Protein 8DTU (pdb70)

CATH classification: 2.60.40.10

Radius of gyration: 14.65 Å; Cα contacts (8 Å, |Δi|>4): 335; chains: 3; bounding box: 31×42×35 Å

Nearest PDB structures (foldseek):
  7th2-assembly2_D  TM=8.560E-01  e=8.509E-13  Vicugna pacos
  7pkl-assembly1_L  TM=8.524E-01  e=1.067E-11  Homo sapiens
  7nkt-assembly1_BBB  TM=8.520E-01  e=2.834E-11  Vicugna pacos
  3iy2-assembly1_B  TM=8.371E-01  e=2.814E-09  Mus musculus
  7te4-assembly1_H  TM=8.181E-01  e=2.236E-09  Mus musculus

Secondary structure (DSSP, 8-state):
---SEE-TT----EEEE-STTTTTT---EEEE-TTS--EEEEEE-SSS--EEE-GGGTTT--EEEEGGGTEEEE-----GGG-EEEEE--GGGTTS-GGGS---EEEEE--/--EEE-/-EEPTTT--EE-TTS-HHHHHHHHHS--

Organism: Homo sapiens (NCBI:txid9606)

Foldseek 3Di:
DDDDDD/DDAQEEAFFDKDKDKDADPDQVCAPFKAKWWDAPPDPIDGAKIAGNVRPDIDGDPVCPPPKDWDDDSVRRMIMIIGRDDQRPWTWMFDDGPVCSPPDCVPGDDTGTHGYDD/DDADPPPRDDDDPVADPVNCCPPPVHDD

Sequence (145 aa):
QVQLVKSGGGLVQAGDSLRLSCAASGSTFSGYAGWYRQAPGKERELVAAITSSGASTYYADSVRGRFTISRDDAKNTVYLQNSLKPEDTAVYYCAALDEGYLDYDSWGQGTQVTVSSVYKCEICKMPFSVYSTLEKHMKKWHSDR

Solvent-accessible surface area: 7921 Å² total

Structure (mmCIF, N/CA/C/O backbone):
data_8DTU
#
_entry.id   8DTU
#
_cell.length_a   57.507
_cell.length_b   57.507
_cell.length_c   157.328
_cell.angle_alpha   90.00
_cell.angle_beta   90.00
_cell.angle_gamma   90.00
#
_symmetry.space_group_name_H-M   'P 43 21 2'
#
loop_
_entity.id
_entity.type
_entity.pdbx_description
1 polymer 'Nanobody 5344N74D'
2 polymer 'Nanobody 5344N74D'
3 polymer 'B-cell lymphoma/leukemia 11A'
4 non-polymer 'ZINC ION'
5 water water
#
loop_
_atom_site.group_PDB
_atom_site.id
_atom_site.type_symbol
_atom_site.label_atom_id
_atom_site.label_alt_id
_atom_site.label_comp_id
_atom_site.label_asym_id
_atom_site.label_entity_id
_atom_site.label_seq_id
_atom_site.pdbx_PDB_ins_code
_atom_site.Cartn_x
_atom_site.Cartn_y
_atom_site.Cartn_z
_atom_site.occupancy
_atom_site.B_iso_or_equiv
_atom_site.auth_seq_id
_atom_site.auth_comp_id
_atom_site.auth_asym_id
_atom_site.auth_atom_id
_atom_site.pdbx_PDB_model_num
ATOM 1 N N . GLN A 1 1 ? 38.372 32.581 71.791 1.00 95.57 1 GLN B N 1
ATOM 2 C CA . GLN A 1 1 ? 38.993 33.894 71.998 1.00 82.41 1 GLN B CA 1
ATOM 3 C C . GLN A 1 1 ? 37.861 34.898 72.038 1.00 101.03 1 GLN B C 1
ATOM 4 O O . GLN A 1 1 ? 36.788 34.588 71.510 1.00 135.45 1 GLN B O 1
ATOM 10 N N . VAL A 1 2 ? 38.095 36.042 72.664 1.00 91.22 2 VAL B N 1
ATOM 11 C CA . VAL A 1 2 ? 37.052 37.059 72.751 1.00 88.72 2 VAL B CA 1
ATOM 12 C C . VAL A 1 2 ? 37.630 38.457 72.573 1.00 82.49 2 VAL B C 1
ATOM 13 O O . VAL A 1 2 ? 37.359 39.120 71.569 1.00 83.72 2 VAL B O 1
ATOM 17 N N . GLN A 1 3 ? 38.394 38.947 73.546 1.00 76.30 3 GLN B N 1
ATOM 18 C CA . GLN A 1 3 ? 38.830 40.337 73.488 1.00 71.17 3 GLN B CA 1
ATOM 19 C C . GLN A 1 3 ? 40.340 40.411 73.453 1.00 64.82 3 GLN B C 1
ATOM 20 O O . GLN A 1 3 ? 41.033 39.556 74.020 1.00 57.13 3 GLN B O 1
ATOM 26 N N . LEU A 1 4 ? 40.833 41.437 72.770 1.00 62.03 4 LEU B N 1
ATOM 27 C CA . LEU A 1 4 ? 42.250 41.687 72.589 1.00 59.85 4 LEU B CA 1
ATOM 28 C C . LEU A 1 4 ? 42.482 43.117 72.998 1.00 52.39 4 LEU B C 1
ATOM 29 O O . LEU A 1 4 ? 41.713 44.001 72.615 1.00 52.16 4 LEU B O 1
ATOM 34 N N . VAL A 1 5 ? 43.534 43.349 73.757 1.00 49.63 5 VAL B N 1
ATOM 35 C CA . VAL A 1 5 ? 43.734 44.650 74.364 1.00 57.84 5 VAL B CA 1
ATOM 36 C C . VAL A 1 5 ? 45.165 45.102 74.125 1.00 53.65 5 VAL B C 1
ATOM 37 O O . VAL A 1 5 ? 46.080 44.272 74.022 1.00 45.11 5 VAL B O 1
ATOM 41 N N . LYS A 1 6 ? 45.322 46.423 73.994 1.00 58.12 6 LYS B N 1
ATOM 42 C CA . LYS A 1 6 ? 46.567 47.188 74.113 1.00 63.23 6 LYS B CA 1
ATOM 43 C C . LYS A 1 6 ? 47.206 47.433 72.739 1.00 68.75 6 LYS B C 1
ATOM 44 O O . LYS A 1 6 ? 46.760 48.292 71.962 1.00 75.79 6 LYS B O 1
ATOM 50 N N . SER B 2 1 ? 47.911 54.959 78.423 1.00 69.23 7 SER A N 1
ATOM 51 C CA . SER B 2 1 ? 47.223 54.030 77.529 1.00 81.91 7 SER A CA 1
ATOM 52 C C . SER B 2 1 ? 46.077 54.736 76.821 1.00 84.87 7 SER A C 1
ATOM 53 O O . SER B 2 1 ? 45.115 55.160 77.456 1.00 88.75 7 SER A O 1
ATOM 56 N N . GLY B 2 2 ? 46.189 54.861 75.502 1.00 84.33 8 GLY A N 1
ATOM 57 C CA . GLY B 2 2 ? 45.184 55.552 74.720 1.00 90.18 8 GLY A CA 1
ATOM 58 C C . GLY B 2 2 ? 44.646 54.735 73.563 1.00 93.73 8 GLY A C 1
ATOM 59 O O . GLY B 2 2 ? 43.516 54.242 73.626 1.00 99.24 8 GLY A O 1
ATOM 60 N N . GLY B 2 3 ? 45.441 54.587 72.502 1.00 84.13 9 GLY A N 1
ATOM 61 C CA . GLY B 2 3 ? 45.047 53.787 71.353 1.00 67.71 9 GLY A CA 1
ATOM 62 C C . GLY B 2 3 ? 46.209 53.098 70.657 1.00 69.69 9 GLY A C 1
ATOM 63 O O . GLY B 2 3 ? 47.346 53.155 71.130 1.00 69.60 9 GLY A O 1
ATOM 64 N N . GLY B 2 4 ? 45.940 52.451 69.522 1.00 68.13 10 GLY A N 1
ATOM 65 C CA . GLY B 2 4 ? 46.952 51.768 68.742 1.00 60.54 10 GLY A CA 1
ATOM 66 C C . GLY B 2 4 ? 47.830 52.636 67.858 1.00 59.08 10 GLY A C 1
ATOM 67 O O . GLY B 2 4 ? 48.733 52.110 67.200 1.00 55.40 10 GLY A O 1
ATOM 68 N N . LEU B 2 5 ? 47.618 53.952 67.834 1.00 58.60 11 LEU A N 1
ATOM 69 C CA . LEU B 2 5 ? 48.418 54.852 67.004 1.00 64.16 11 LEU A CA 1
ATOM 70 C C . LEU B 2 5 ? 49.783 55.077 67.647 1.00 63.40 11 LEU A C 1
ATOM 71 O O . LEU B 2 5 ? 49.879 55.658 68.733 1.00 58.89 11 LEU A O 1
ATOM 76 N N . VAL B 2 6 ? 50.840 54.635 66.967 1.00 62.55 12 VAL A N 1
ATOM 77 C CA . VAL B 2 6 ? 52.221 54.754 67.422 1.00 63.29 12 VAL A CA 1
ATOM 78 C C . VAL B 2 6 ? 53.098 55.072 66.222 1.00 68.87 12 VAL A C 1
ATOM 79 O O . VAL B 2 6 ? 52.638 55.092 65.072 1.00 68.40 12 VAL A O 1
ATOM 83 N N . GLN B 2 7 ? 54.390 55.305 66.469 1.00 68.80 13 GLN A N 1
ATOM 84 C CA . GLN B 2 7 ? 55.333 55.522 65.382 1.00 76.18 13 GLN A CA 1
ATOM 85 C C . GLN B 2 7 ? 56.375 54.411 65.310 1.00 70.39 13 GLN A C 1
ATOM 86 O O . GLN B 2 7 ? 56.633 53.709 66.288 1.00 68.10 13 GLN A O 1
ATOM 92 N N . ALA B 2 8 ? 56.979 54.281 64.123 1.00 67.80 14 ALA A N 1
ATOM 93 C CA . ALA B 2 8 ? 57.973 53.246 63.862 1.00 65.40 14 ALA A CA 1
ATOM 94 C C . ALA B 2 8 ? 59.046 53.216 64.943 1.00 65.75 14 ALA A C 1
ATOM 95 O O . ALA B 2 8 ? 59.355 54.229 65.575 1.00 70.83 14 ALA A O 1
ATOM 97 N N . GLY B 2 9 ? 59.604 52.033 65.173 1.00 64.41 15 GLY A N 1
ATOM 98 C CA . GLY B 2 9 ? 60.562 51.862 66.247 1.00 63.29 15 GLY A CA 1
ATOM 99 C C . GLY B 2 9 ? 59.913 51.645 67.599 1.00 69.10 15 GLY A C 1
ATOM 100 O O . GLY B 2 9 ? 60.491 50.975 68.467 1.00 70.47 15 GLY A O 1
ATOM 101 N N . ASP B 2 10 ? 58.720 52.207 67.806 1.00 68.20 16 ASP A N 1
ATOM 102 C CA . ASP B 2 10 ? 58.025 51.955 69.062 1.00 68.38 16 ASP A CA 1
ATOM 103 C C . ASP B 2 10 ? 57.693 50.477 69.197 1.00 63.93 16 ASP A C 1
ATOM 104 O O . ASP B 2 10 ? 57.690 49.706 68.231 1.00 62.08 16 ASP A O 1
ATOM 109 N N . SER B 2 11 ? 57.408 50.083 70.424 1.00 66.31 17 SER A N 1
ATOM 110 C CA . SER B 2 11 ? 56.993 48.724 70.681 1.00 64.80 17 SER A CA 1
ATOM 111 C C . SER B 2 11 ? 55.618 48.748 71.339 1.00 59.20 17 SER A C 1
ATOM 112 O O . SER B 2 11 ? 55.220 49.752 71.925 1.00 59.80 17 SER A O 1
ATOM 115 N N . LEU B 2 12 ? 54.859 47.669 71.162 1.00 56.17 18 LEU A N 1
ATOM 116 C CA . LEU B 2 12 ? 53.563 47.487 71.804 1.00 51.73 18 LEU A CA 1
ATOM 117 C C . LEU B 2 12 ? 53.445 46.047 72.256 1.00 53.74 18 LEU A C 1
ATOM 118 O O . LEU B 2 12 ? 54.176 45.167 71.798 1.00 51.44 18 LEU A O 1
ATOM 123 N N . ARG B 2 13 ? 52.489 45.797 73.142 1.00 50.65 19 ARG A N 1
ATOM 124 C CA . ARG B 2 13 ? 52.218 44.429 73.535 1.00 50.78 19 ARG A CA 1
ATOM 125 C C . ARG B 2 13 ? 50.721 44.187 73.532 1.00 48.81 19 ARG A C 1
ATOM 126 O O . ARG B 2 13 ? 49.954 44.962 74.105 1.00 45.88 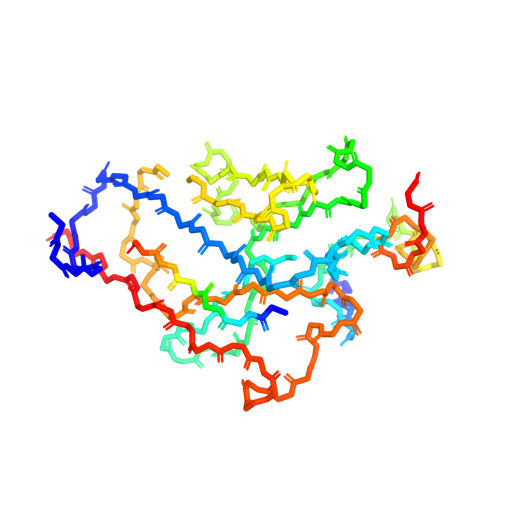19 ARG A O 1
ATOM 134 N N . LEU B 2 14 ? 50.320 43.119 72.862 1.00 45.84 20 LEU A N 1
ATOM 135 C CA . LEU B 2 14 ? 48.931 42.736 72.718 1.00 49.68 20 LEU A CA 1
ATOM 136 C C . LEU B 2 14 ? 48.650 41.501 73.554 1.00 43.37 20 LEU A C 1
ATOM 137 O O . LEU B 2 14 ? 49.497 40.616 73.695 1.00 43.40 20 LEU A O 1
ATOM 142 N N . SER B 2 15 ? 47.444 41.440 74.096 1.00 44.97 21 SER A N 1
ATOM 143 C CA . SER B 2 15 ? 47.021 40.277 74.852 1.00 55.23 21 SER A CA 1
ATOM 144 C C . SER B 2 15 ? 45.669 39.851 74.315 1.00 46.42 21 SER A C 1
ATOM 145 O O . SER B 2 15 ? 44.882 40.681 73.861 1.00 42.21 21 SER A O 1
ATOM 148 N N . CYS B 2 16 ? 45.389 38.557 74.398 1.00 47.70 22 CYS A N 1
ATOM 149 C CA . CYS B 2 16 ? 44.090 38.016 74.024 1.00 55.36 22 CYS A CA 1
ATOM 150 C C . CYS B 2 16 ? 43.683 37.016 75.084 1.00 52.03 22 CYS A C 1
ATOM 151 O O . CYS B 2 16 ? 44.417 36.055 75.348 1.00 52.55 22 CYS A O 1
ATOM 154 N N . ALA B 2 17 ? 42.531 37.241 75.701 1.00 52.76 23 ALA A N 1
ATOM 155 C CA . ALA B 2 17 ? 42.102 36.476 76.861 1.00 60.47 23 ALA A CA 1
ATOM 156 C C . ALA B 2 17 ? 40.635 36.112 76.724 1.00 60.78 23 ALA A C 1
ATOM 157 O O . ALA B 2 17 ? 39.843 36.856 76.135 1.00 63.69 23 ALA A O 1
ATOM 159 N N . ALA B 2 18 ? 40.281 34.958 77.278 1.00 58.83 24 ALA A N 1
ATOM 160 C CA . ALA B 2 18 ? 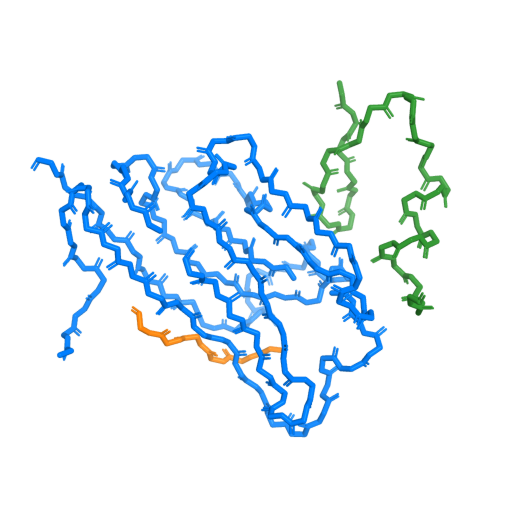38.907 34.487 77.244 1.00 66.25 24 ALA A CA 1
ATOM 161 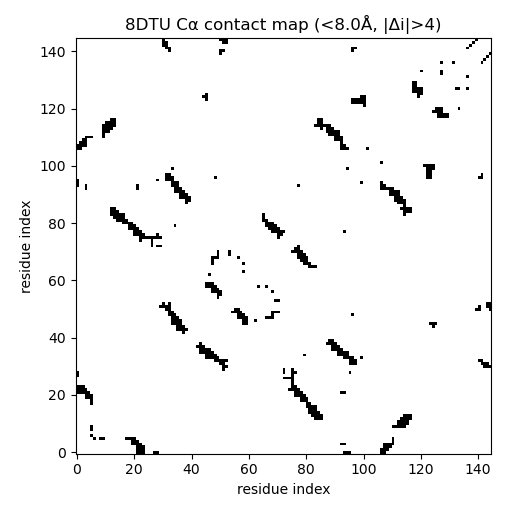C C . ALA B 2 18 ? 38.585 33.796 78.560 1.00 67.00 24 ALA A C 1
ATOM 162 O O . ALA B 2 18 ? 39.475 33.325 79.272 1.00 64.55 24 ALA A O 1
ATOM 164 N N . SER B 2 19 ? 37.292 33.744 78.872 1.00 66.12 25 SER A N 1
ATOM 165 C CA . SER B 2 19 ? 36.832 33.096 80.089 1.00 67.16 25 SER A CA 1
ATOM 166 C C . SER B 2 19 ? 37.076 31.596 80.010 1.00 60.53 25 SER A C 1
ATOM 167 O O . SER B 2 19 ? 37.238 31.028 78.931 1.00 65.06 25 SER A O 1
ATOM 170 N N . GLY B 2 20 ? 37.099 30.953 81.167 1.00 58.62 26 GLY A N 1
ATOM 171 C CA . GLY B 2 20 ? 37.354 29.528 81.218 1.00 57.56 26 GLY A CA 1
ATOM 172 C C . GLY B 2 20 ? 38.804 29.198 80.905 1.00 59.27 26 GLY A C 1
ATOM 173 O O . GLY B 2 20 ? 39.725 30.000 81.120 1.00 53.94 26 GLY A O 1
ATOM 174 N N . SER B 2 21 ? 38.998 27.985 80.377 1.00 59.70 27 SER A N 1
ATOM 175 C CA . SER B 2 21 ? 40.303 27.516 79.920 1.00 61.46 27 SER A CA 1
ATOM 176 C C . SER B 2 21 ? 40.303 27.074 78.447 1.00 57.64 27 SER A C 1
ATOM 177 O O . SER B 2 21 ? 40.986 26.109 78.083 1.00 53.36 27 SER A O 1
ATOM 180 N N . THR B 2 22 ? 39.589 27.807 77.579 1.00 55.01 28 THR A N 1
ATOM 181 C CA . THR B 2 22 ? 39.349 27.339 76.207 1.00 61.26 28 THR A CA 1
ATOM 182 C C . THR B 2 22 ? 40.630 27.161 75.383 1.00 57.40 28 THR A C 1
ATOM 183 O O . THR B 2 22 ? 40.690 26.255 74.545 1.00 56.71 28 THR A O 1
ATOM 187 N N . PHE B 2 23 ? 41.653 28.002 75.576 1.00 54.60 29 PHE A N 1
ATOM 188 C CA . PHE B 2 23 ? 42.839 27.895 74.724 1.00 54.64 29 PHE A CA 1
ATOM 189 C C . PHE B 2 23 ? 43.708 26.692 75.057 1.00 60.27 29 PHE A C 1
ATOM 190 O O . PHE B 2 23 ? 44.743 26.509 74.411 1.00 60.67 29 PHE A O 1
ATOM 198 N N . SER B 2 24 ? 43.358 25.899 76.066 1.00 61.38 30 SER A N 1
ATOM 199 C CA . SER B 2 24 ? 44.219 24.801 76.487 1.00 60.80 30 SER A CA 1
ATOM 200 C C . SER B 2 24 ? 44.038 23.591 75.587 1.00 52.15 30 SER A C 1
ATOM 201 O O . SER B 2 24 ? 42.917 23.190 75.278 1.00 51.63 30 SER A O 1
ATOM 204 N N . GLY B 2 25 ? 45.149 22.992 75.193 1.00 55.57 31 GLY A N 1
ATOM 205 C CA . GLY B 2 25 ? 45.093 21.910 74.242 1.00 58.45 31 GLY A CA 1
ATOM 206 C C . GLY B 2 25 ? 45.012 22.350 72.795 1.00 65.81 31 GLY A C 1
ATOM 207 O O . GLY B 2 25 ? 45.029 21.493 71.901 1.00 63.05 31 GLY A O 1
ATOM 208 N N . TYR B 2 26 ? 44.923 23.653 72.535 1.00 59.71 32 TYR A N 1
ATOM 209 C CA . TYR B 2 26 ? 44.957 24.191 71.185 1.00 61.98 32 TYR A CA 1
ATOM 210 C C . TYR B 2 26 ? 46.180 25.072 70.998 1.00 57.98 32 TYR A C 1
ATOM 211 O O . TYR B 2 26 ? 46.563 25.837 71.892 1.00 58.25 32 TYR A O 1
ATOM 220 N N . ALA B 2 27 ? 46.796 24.935 69.833 1.00 59.90 33 ALA A N 1
ATOM 221 C CA . ALA B 2 27 ? 47.742 25.928 69.363 1.00 53.47 33 ALA A CA 1
ATOM 222 C C . ALA B 2 27 ? 47.001 27.217 69.029 1.00 48.32 33 ALA A C 1
ATOM 223 O O . ALA B 2 27 ? 45.866 27.198 68.540 1.00 49.22 33 ALA A O 1
ATOM 233 N N . GLY B 2 29 ? 47.109 31.403 67.502 1.00 42.56 35 GLY A N 1
ATOM 234 C CA . GLY B 2 29 ? 47.779 32.250 66.552 1.00 48.82 35 GLY A CA 1
ATOM 235 C C . GLY B 2 29 ? 47.275 33.670 66.518 1.00 45.97 35 GLY A C 1
ATOM 236 O O . GLY B 2 29 ? 46.087 33.925 66.716 1.00 43.89 35 GLY A O 1
ATOM 237 N N . TRP B 2 30 ? 48.185 34.598 66.261 1.00 48.26 36 TRP A N 1
ATOM 238 C CA . TRP B 2 30 ? 47.852 35.994 66.041 1.00 50.45 36 TRP A CA 1
ATOM 239 C C . TRP B 2 30 ? 47.699 36.247 64.540 1.00 51.32 36 TRP A C 1
ATOM 240 O O . TRP B 2 30 ? 48.571 35.880 63.739 1.00 47.34 36 TRP A O 1
ATOM 251 N N . TYR B 2 31 ? 46.563 36.822 64.163 1.00 46.05 37 TYR A N 1
ATOM 252 C CA . TYR B 2 31 ? 46.244 37.111 62.781 1.00 49.24 37 TYR A CA 1
ATOM 253 C C . TYR B 2 31 ? 46.137 38.611 62.591 1.00 55.14 37 TYR A C 1
ATOM 254 O O . TYR B 2 31 ? 45.854 39.352 63.538 1.00 47.77 37 TYR A O 1
ATOM 263 N N . ARG B 2 32 ? 46.360 39.066 61.359 1.00 45.87 38 ARG A N 1
ATOM 264 C CA . ARG B 2 32 ? 46.123 40.468 61.074 1.00 47.52 38 ARG A CA 1
ATOM 265 C C . ARG B 2 32 ? 45.496 40.644 59.702 1.00 56.45 38 ARG A C 1
ATOM 266 O O . ARG B 2 32 ? 45.779 39.896 58.755 1.00 49.53 38 ARG A O 1
ATOM 274 N N . GLN B 2 33 ? 44.593 41.613 59.654 1.00 54.71 39 GLN A N 1
ATOM 275 C CA . GLN B 2 33 ? 43.915 42.114 58.472 1.00 56.54 39 GLN A CA 1
ATOM 276 C C . GLN B 2 33 ? 44.524 43.486 58.183 1.00 57.39 39 GLN A C 1
ATOM 277 O O . GLN B 2 33 ? 44.138 44.490 58.782 1.00 54.03 39 GLN A O 1
ATOM 283 N N . ALA B 2 34 ? 45.507 43.522 57.285 1.00 61.55 40 ALA A N 1
ATOM 284 C CA . ALA B 2 34 ? 46.039 44.800 56.848 1.00 58.52 40 ALA A CA 1
ATOM 285 C C . ALA B 2 34 ? 45.164 45.341 55.726 1.00 56.23 40 ALA A C 1
ATOM 286 O O . ALA B 2 34 ? 44.409 44.590 55.103 1.00 59.92 40 ALA A O 1
ATOM 288 N N . PRO B 2 35 ? 45.197 46.651 55.488 1.00 56.30 41 PRO A N 1
ATOM 289 C CA . PRO B 2 35 ? 44.447 47.196 54.345 1.00 64.87 41 PRO A CA 1
ATOM 290 C C . PRO B 2 35 ? 44.925 46.559 53.049 1.00 61.91 41 PRO A C 1
ATOM 291 O O . PRO B 2 35 ? 46.127 46.504 52.773 1.00 58.45 41 PRO A O 1
ATOM 295 N N . GLY B 2 36 ? 43.977 46.042 52.275 1.00 61.60 42 GLY A N 1
ATOM 296 C CA . GLY B 2 36 ? 44.259 45.378 51.015 1.00 66.52 42 GLY A CA 1
ATOM 297 C C . GLY B 2 36 ? 44.353 43.854 51.016 1.00 71.36 42 GLY A C 1
ATOM 298 O O . GLY B 2 36 ? 43.870 43.207 50.082 1.00 73.39 42 GLY A O 1
ATOM 299 N N . LYS B 2 37 ? 44.960 43.270 52.047 1.00 69.46 43 LYS A N 1
ATOM 300 C CA . LYS B 2 37 ? 45.278 41.850 52.028 1.00 67.15 43 LYS A CA 1
ATOM 301 C C . LYS B 2 37 ? 44.224 41.039 52.779 1.00 67.04 43 LYS A C 1
ATOM 302 O O . LYS B 2 37 ? 43.399 41.581 53.519 1.00 72.46 43 LYS A O 1
ATOM 308 N N . GLU B 2 38 ? 44.236 39.718 52.570 1.00 71.25 44 GLU A N 1
ATOM 309 C CA . GLU B 2 38 ? 43.435 38.844 53.418 1.00 74.95 44 GLU A CA 1
ATOM 310 C C . GLU B 2 38 ? 44.247 38.497 54.665 1.00 67.02 44 GLU A C 1
ATOM 311 O O . GLU B 2 38 ? 45.367 38.982 54.844 1.00 58.56 44 GLU A O 1
ATOM 317 N N . ARG B 2 39 ? 43.674 37.650 55.536 1.00 68.74 45 ARG A N 1
ATOM 318 C CA . ARG B 2 39 ? 44.306 37.276 56.799 1.00 63.80 45 ARG A CA 1
ATOM 319 C C . ARG B 2 39 ? 45.766 36.932 56.584 1.00 57.92 45 ARG A C 1
ATOM 320 O O . ARG B 2 39 ? 46.131 36.332 55.571 1.00 53.65 45 ARG A O 1
ATOM 328 N N . GLU B 2 40 ? 46.592 37.292 57.562 1.00 51.59 46 GLU A N 1
ATOM 329 C CA . GLU B 2 40 ? 47.957 36.808 57.630 1.00 51.42 46 GLU A CA 1
ATOM 330 C C . GLU B 2 40 ? 48.201 36.223 59.020 1.00 54.55 46 GLU A C 1
ATOM 331 O O . GLU B 2 40 ? 47.883 36.849 60.038 1.00 44.48 46 GLU A O 1
ATOM 337 N N . LEU B 2 41 ? 48.707 34.997 59.056 1.00 55.10 47 LEU A N 1
ATOM 338 C CA . LEU B 2 41 ? 49.196 34.412 60.290 1.00 46.24 47 LEU A CA 1
ATOM 339 C C . LEU B 2 41 ? 50.502 35.102 60.641 1.00 50.03 47 LEU A C 1
ATOM 340 O O . LEU B 2 41 ? 51.514 34.915 59.962 1.00 49.35 47 LEU A O 1
ATOM 345 N N . VAL B 2 42 ? 50.489 35.911 61.695 1.00 53.15 48 VAL A N 1
ATOM 346 C CA . VAL B 2 42 ? 51.695 36.647 62.044 1.00 55.18 48 VAL A CA 1
ATOM 347 C C . VAL B 2 42 ? 52.575 35.846 62.994 1.00 48.32 48 VAL A C 1
ATOM 348 O O . VAL B 2 42 ? 53.800 35.878 62.889 1.00 49.71 48 VAL A O 1
ATOM 352 N N . ALA B 2 43 ? 51.982 35.067 63.886 1.00 52.83 49 ALA A N 1
ATOM 353 C CA . ALA B 2 43 ? 52.744 34.296 64.856 1.00 54.74 49 ALA A CA 1
ATOM 354 C C . ALA B 2 43 ? 51.852 33.192 65.388 1.00 48.92 49 ALA A C 1
ATOM 355 O O . ALA B 2 43 ? 50.633 33.351 65.478 1.00 47.29 49 ALA A O 1
ATOM 357 N N . ALA B 2 44 ? 52.462 32.061 65.717 1.00 47.45 50 ALA A N 1
ATOM 358 C CA . ALA B 2 44 ? 51.706 30.977 66.317 1.00 52.49 50 ALA A CA 1
ATOM 359 C C . ALA B 2 44 ? 52.553 30.291 67.380 1.00 52.70 50 ALA A C 1
ATOM 360 O O . ALA B 2 44 ? 53.775 30.458 67.456 1.00 52.04 50 ALA A O 1
ATOM 362 N N . ILE B 2 45 ? 51.873 29.518 68.209 1.00 50.68 51 ILE A N 1
ATOM 363 C CA . ILE B 2 45 ? 52.507 28.787 69.294 1.00 53.35 51 ILE A CA 1
ATOM 364 C C . ILE B 2 45 ? 51.752 27.478 69.480 1.00 50.03 51 ILE A C 1
ATOM 365 O O . ILE B 2 45 ? 50.519 27.467 69.562 1.00 48.71 51 ILE A O 1
ATOM 370 N N . THR B 2 46 ? 52.490 26.379 69.528 1.00 51.12 52 THR A N 1
ATOM 371 C CA . THR B 2 46 ? 51.888 25.075 69.732 1.00 57.43 52 THR A CA 1
ATOM 372 C C . THR B 2 46 ? 51.168 24.999 71.086 1.00 60.65 52 THR A C 1
ATOM 373 O O . THR B 2 46 ? 51.270 25.889 71.939 1.00 56.92 52 THR A O 1
ATOM 377 N N . SER B 2 47 ? 50.423 23.904 71.273 1.00 61.94 53 SER A N 1
ATOM 378 C CA . SER B 2 47 ? 49.659 23.719 72.506 1.00 61.83 53 SER A CA 1
ATOM 379 C C . SER B 2 47 ? 50.559 23.692 73.739 1.00 59.68 53 SER A C 1
ATOM 380 O O . SER B 2 47 ? 50.216 24.259 74.782 1.00 59.73 53 SER A O 1
ATOM 383 N N . SER B 2 48 ? 51.701 23.028 73.646 1.00 62.20 54 SER A N 1
ATOM 384 C CA . SER B 2 48 ? 52.601 22.939 74.783 1.00 64.49 54 SER A CA 1
ATOM 385 C C . SER B 2 48 ? 53.376 24.225 75.014 1.00 66.41 54 SER A C 1
ATOM 386 O O . SER B 2 48 ? 53.877 24.438 76.127 1.00 62.92 54 SER A O 1
ATOM 389 N N . GLY B 2 49 ? 53.473 25.085 73.999 1.00 59.42 55 GLY A N 1
ATOM 390 C CA . GLY B 2 49 ? 54.347 26.233 74.039 1.00 56.43 55 GLY A CA 1
ATOM 391 C C . GLY B 2 49 ? 55.764 25.935 73.619 1.00 58.05 55 GLY A C 1
ATOM 392 O O . GLY B 2 49 ? 56.600 26.852 73.608 1.00 54.73 55 GLY A O 1
ATOM 393 N N . ALA B 2 50 ? 56.056 24.685 73.258 1.00 57.41 56 ALA A N 1
ATOM 394 C CA . ALA B 2 50 ? 57.419 24.286 72.942 1.00 61.38 56 ALA A CA 1
ATOM 395 C C . ALA B 2 50 ? 57.885 24.823 71.600 1.00 63.74 56 ALA A C 1
ATOM 396 O O . ALA B 2 50 ? 59.093 24.992 71.403 1.00 68.36 56 ALA A O 1
ATOM 398 N N . SER B 2 51 ? 56.968 25.096 70.672 1.00 61.55 57 SER A N 1
ATOM 399 C CA . SER B 2 51 ? 57.351 25.474 69.318 1.00 64.56 57 SER A CA 1
ATOM 400 C C . SER B 2 51 ? 56.606 26.731 68.874 1.00 60.76 57 SER A C 1
ATOM 401 O O . SER B 2 51 ? 55.533 27.070 69.383 1.00 56.35 57 SER A O 1
ATOM 404 N N . THR B 2 52 ? 57.177 27.393 67.870 1.00 60.64 58 THR A N 1
ATOM 405 C CA . THR B 2 52 ? 56.829 28.769 67.553 1.00 59.11 58 THR A CA 1
ATOM 406 C C . THR B 2 52 ? 56.947 29.019 66.046 1.00 58.29 58 THR A C 1
ATOM 407 O O . THR B 2 52 ? 57.860 28.503 65.394 1.00 58.36 58 THR A O 1
ATOM 411 N N . TYR B 2 53 ? 55.996 29.778 65.488 1.00 57.61 59 TYR A N 1
ATOM 412 C CA . TYR B 2 53 ? 56.042 30.210 64.093 1.00 56.20 59 TYR A CA 1
ATOM 413 C C . TYR B 2 53 ? 55.978 31.729 64.015 1.00 57.92 59 TYR A C 1
ATOM 414 O O . TYR B 2 53 ? 55.297 32.370 64.825 1.00 56.77 59 TYR A O 1
ATOM 423 N N . TYR B 2 54 ? 56.677 32.300 63.033 1.00 51.11 60 TYR A N 1
ATOM 424 C CA . TYR B 2 54 ? 56.627 33.733 62.785 1.00 53.42 60 TYR A CA 1
ATOM 425 C C . TYR B 2 54 ? 56.630 33.980 61.288 1.00 56.73 60 TYR A C 1
ATOM 426 O O . TYR B 2 54 ? 57.415 33.372 60.554 1.00 63.52 60 TYR A O 1
ATOM 435 N N . ALA B 2 55 ? 55.752 34.865 60.835 1.00 56.30 61 ALA A N 1
ATOM 436 C CA . ALA B 2 55 ? 55.850 35.333 59.466 1.00 53.29 61 ALA A CA 1
ATOM 437 C C . ALA B 2 55 ? 57.205 36.003 59.246 1.00 56.90 61 ALA A C 1
ATOM 438 O O . ALA B 2 55 ? 57.780 36.603 60.157 1.00 55.61 61 ALA A O 1
ATOM 440 N N . ASP B 2 56 ? 57.721 35.869 58.022 1.00 60.23 62 ASP A N 1
ATOM 441 C CA . ASP B 2 56 ? 59.026 36.417 57.665 1.00 61.25 62 ASP A CA 1
ATOM 442 C C . ASP B 2 56 ? 59.148 37.891 58.039 1.00 60.55 62 ASP A C 1
ATOM 443 O O . ASP B 2 56 ? 60.154 38.316 58.618 1.00 61.84 62 ASP A O 1
ATOM 448 N N . SER B 2 57 ? 58.123 38.685 57.717 1.00 56.50 63 SER A N 1
ATOM 449 C CA . SER B 2 57 ? 58.220 40.131 57.898 1.00 60.86 63 SER A CA 1
ATOM 450 C C . SER B 2 57 ? 58.460 40.526 59.353 1.00 64.90 63 SER A C 1
ATOM 451 O O . SER B 2 57 ? 59.122 41.539 59.609 1.00 68.33 63 SER A O 1
ATOM 454 N N . VAL B 2 58 ? 57.949 39.752 60.313 1.00 60.76 64 VAL A N 1
ATOM 455 C CA . VAL B 2 58 ? 58.021 40.114 61.729 1.00 61.90 64 VAL A CA 1
ATOM 456 C C . VAL B 2 58 ? 59.004 39.257 62.500 1.00 66.12 64 VAL A C 1
ATOM 457 O O . VAL B 2 58 ? 59.151 39.447 63.721 1.00 60.25 64 VAL A O 1
ATOM 461 N N . ARG B 2 59 ? 59.676 38.316 61.848 1.00 69.03 65 ARG A N 1
ATOM 462 C CA . ARG B 2 59 ? 60.566 37.441 62.590 1.00 69.75 65 ARG A CA 1
ATOM 463 C C . ARG B 2 59 ? 61.760 38.247 63.083 1.00 66.91 65 ARG A C 1
ATOM 464 O O . ARG B 2 59 ? 62.277 39.122 62.381 1.00 66.79 65 ARG A O 1
ATOM 472 N N . GLY B 2 60 ? 62.154 37.986 64.322 1.00 64.06 66 GLY A N 1
ATOM 473 C CA . GLY B 2 60 ? 63.122 38.798 65.007 1.00 66.04 66 GLY A CA 1
ATOM 474 C C . GLY B 2 60 ? 62.531 39.903 65.854 1.00 68.57 66 GLY A C 1
ATOM 475 O O . GLY B 2 60 ? 63.127 40.263 66.875 1.00 61.34 66 GLY A O 1
ATOM 476 N N . ARG B 2 61 ? 61.364 40.433 65.473 1.00 68.41 67 ARG A N 1
ATOM 477 C CA . ARG B 2 61 ? 60.753 41.599 66.106 1.00 61.86 67 ARG A CA 1
ATOM 478 C C . ARG B 2 61 ? 59.579 41.256 67.009 1.00 59.54 67 ARG A C 1
ATOM 479 O O . ARG B 2 61 ? 59.398 41.892 68.053 1.00 61.05 67 ARG A O 1
ATOM 487 N N . PHE B 2 62 ? 58.767 40.282 66.626 1.00 59.50 68 PHE A N 1
ATOM 488 C CA . PHE B 2 62 ? 57.578 39.900 67.373 1.00 57.39 68 PHE A CA 1
ATOM 489 C C . PHE B 2 62 ? 57.883 38.678 68.227 1.00 51.73 68 PHE A C 1
ATOM 490 O O . PHE B 2 62 ? 58.787 37.903 67.920 1.00 55.54 68 PHE A O 1
ATOM 498 N N . THR B 2 63 ? 57.109 38.498 69.290 1.00 56.66 69 THR A N 1
ATOM 499 C CA . THR B 2 63 ? 57.309 37.388 70.221 1.00 57.44 69 THR A CA 1
ATOM 500 C C . THR B 2 63 ? 55.953 36.934 70.726 1.00 50.47 69 THR A C 1
ATOM 501 O O . THR B 2 63 ? 55.164 37.757 71.195 1.00 48.86 69 THR A O 1
ATOM 505 N N . ILE B 2 64 ? 55.686 35.636 70.634 1.00 50.85 70 ILE A N 1
ATOM 506 C CA . ILE B 2 64 ? 54.406 35.076 71.050 1.00 53.07 70 ILE A CA 1
ATOM 507 C C . ILE B 2 64 ? 54.620 34.215 72.288 1.00 49.32 70 ILE A C 1
ATOM 508 O O . ILE B 2 64 ? 55.691 33.641 72.497 1.00 51.43 70 ILE A O 1
ATOM 513 N N . SER B 2 65 ? 53.593 34.147 73.128 1.00 54.99 71 SER A N 1
ATOM 514 C CA . SER B 2 65 ? 53.690 33.441 74.402 1.00 54.71 71 SER A CA 1
ATOM 515 C C . SER B 2 65 ? 52.288 33.176 74.905 1.00 48.38 71 SER A C 1
ATOM 516 O O . SER B 2 65 ? 51.338 33.858 74.514 1.00 46.99 71 SER A O 1
ATOM 519 N N . ARG B 2 66 ? 52.166 32.179 75.766 1.00 53.51 72 ARG A N 1
ATOM 520 C CA . ARG B 2 66 ? 50.861 31.769 76.255 1.00 54.54 72 ARG A CA 1
ATOM 521 C C . ARG B 2 66 ? 50.928 31.514 77.753 1.00 52.11 72 ARG A C 1
ATOM 522 O O . ARG B 2 66 ? 51.992 31.223 78.304 1.00 51.05 72 ARG A O 1
ATOM 530 N N . ASP B 2 67 ? 49.774 31.646 78.408 1.00 53.62 73 ASP A N 1
ATOM 531 C CA . ASP B 2 67 ? 49.616 31.382 79.842 1.00 51.67 73 ASP A CA 1
ATOM 532 C C . ASP B 2 67 ? 48.257 30.701 79.995 1.00 52.37 73 ASP A C 1
ATOM 533 O O . ASP B 2 67 ? 47.226 31.363 80.172 1.00 46.52 73 ASP A O 1
ATOM 538 N N . ASP B 2 68 ? 48.267 29.369 79.921 1.00 53.50 74 ASP A N 1
ATOM 539 C CA . ASP B 2 68 ? 47.014 28.626 79.953 1.00 55.60 74 ASP A CA 1
ATOM 540 C C . ASP B 2 68 ? 46.302 28.812 81.277 1.00 55.20 74 ASP A C 1
ATOM 541 O O . ASP B 2 68 ? 45.066 28.787 81.321 1.00 57.99 74 ASP A O 1
ATOM 546 N N . ALA B 2 69 ? 47.074 29.035 82.352 1.00 60.75 75 ALA A N 1
ATOM 547 C CA . ALA B 2 69 ? 46.521 29.299 83.680 1.00 58.85 75 ALA A CA 1
ATOM 548 C C . ALA B 2 69 ? 45.607 30.518 83.683 1.00 56.74 75 ALA A C 1
ATOM 549 O O . ALA B 2 69 ? 44.536 30.502 84.299 1.00 49.32 75 ALA A O 1
ATOM 551 N N . LYS B 2 70 ? 46.022 31.589 83.014 1.00 60.57 76 LYS A N 1
ATOM 552 C CA . LYS B 2 70 ? 45.210 32.790 82.853 1.00 62.45 76 LYS A CA 1
ATOM 553 C C . LYS B 2 70 ? 44.357 32.777 81.586 1.00 52.16 76 LYS A C 1
ATOM 554 O O . LYS B 2 70 ? 43.633 33.749 81.339 1.00 50.31 76 LYS A O 1
ATOM 560 N N . ASN B 2 71 ? 44.414 31.700 80.794 1.00 58.16 77 ASN A N 1
ATOM 561 C CA . ASN B 2 71 ? 43.747 31.608 79.483 1.00 53.41 77 ASN A CA 1
ATOM 562 C C . ASN B 2 71 ? 44.012 32.854 78.635 1.00 46.38 77 ASN A C 1
ATOM 563 O O . ASN B 2 71 ? 43.107 33.536 78.148 1.00 46.68 77 ASN A O 1
ATOM 568 N N . THR B 2 72 ? 45.286 33.140 78.459 1.00 45.05 78 THR A N 1
ATOM 569 C CA . THR B 2 72 ? 45.709 34.370 77.832 1.00 49.02 78 THR A CA 1
ATOM 570 C C . THR B 2 72 ? 46.892 34.063 76.933 1.00 52.93 78 THR A C 1
ATOM 571 O O . THR B 2 72 ? 47.735 33.216 77.261 1.00 46.15 78 THR A O 1
ATOM 575 N N . VAL B 2 73 ? 46.910 34.735 75.783 1.00 46.76 79 VAL A N 1
ATOM 576 C CA . VAL B 2 73 ? 47.983 34.662 74.806 1.00 52.54 79 VAL A CA 1
ATOM 577 C C . VAL B 2 73 ? 48.504 36.077 74.569 1.00 52.25 79 VAL A C 1
ATOM 578 O O . VAL B 2 73 ? 47.761 37.063 74.661 1.00 48.11 79 VAL A O 1
ATOM 582 N N . TYR B 2 74 ? 49.794 36.181 74.271 1.00 53.97 80 TYR A N 1
ATOM 583 C CA . TYR B 2 74 ? 50.468 37.468 74.198 1.00 55.19 80 TYR A CA 1
ATOM 584 C C . TYR B 2 74 ? 51.260 37.582 72.902 1.00 48.18 80 TYR A C 1
ATOM 585 O O . TYR B 2 74 ? 51.782 36.593 72.381 1.00 48.65 80 TYR A O 1
ATOM 594 N N . LEU B 2 75 ? 51.389 38.811 72.412 1.00 47.08 81 LEU A N 1
ATOM 595 C CA . LEU B 2 75 ? 52.277 39.103 71.291 1.00 47.64 81 LEU A CA 1
ATOM 596 C C . LEU B 2 75 ? 53.045 40.376 71.620 1.00 46.43 81 LEU A C 1
ATOM 597 O O . LEU B 2 75 ? 52.459 41.458 71.694 1.00 46.24 81 LEU A O 1
ATOM 602 N N . GLN B 2 76 ? 54.348 40.247 71.828 1.00 48.13 82 GLN A N 1
ATOM 603 C CA . GLN B 2 76 ? 55.200 41.394 72.099 1.00 52.57 82 GLN A CA 1
ATOM 604 C C . GLN B 2 76 ? 55.738 41.927 70.781 1.00 56.03 82 GLN A C 1
ATOM 605 O O . GLN B 2 76 ? 56.470 41.224 70.074 1.00 63.61 82 GLN A O 1
ATOM 619 N N . ASN B 2 78 ? 58.038 44.490 68.937 1.00 55.49 84 ASN A N 1
ATOM 620 C CA . ASN B 2 78 ? 59.107 45.475 68.955 1.00 60.53 84 ASN A CA 1
ATOM 621 C C . ASN B 2 78 ? 59.363 46.018 67.555 1.00 58.05 84 ASN A C 1
ATOM 622 O O . ASN B 2 78 ? 59.102 45.344 66.558 1.00 55.85 84 ASN A O 1
ATOM 627 N N . SER B 2 79 ? 59.879 47.245 67.496 1.00 60.56 85 SER A N 1
ATOM 628 C CA . SER B 2 79 ? 60.341 47.866 66.254 1.00 63.27 85 SER A CA 1
ATOM 629 C C . SER B 2 79 ? 59.255 47.841 65.185 1.00 65.92 85 SER A C 1
ATOM 630 O O . SER B 2 79 ? 59.420 47.278 64.100 1.00 64.42 85 SER A O 1
ATOM 633 N N . LEU B 2 80 ? 58.124 48.448 65.513 1.00 62.30 86 LEU A N 1
ATOM 634 C CA . LEU B 2 80 ? 57.024 48.461 64.565 1.00 63.25 86 LEU A CA 1
ATOM 635 C C . LEU B 2 80 ? 57.421 49.227 63.307 1.00 60.66 86 LEU A C 1
ATOM 636 O O . LEU B 2 80 ? 58.174 50.199 63.364 1.00 61.01 86 LEU A O 1
ATOM 641 N N . LYS B 2 81 ? 56.964 48.738 62.167 1.00 62.51 87 LYS A N 1
ATOM 642 C CA . LYS B 2 81 ? 57.096 49.369 60.866 1.00 61.50 87 LYS A CA 1
ATOM 643 C C . LYS B 2 81 ? 55.719 49.7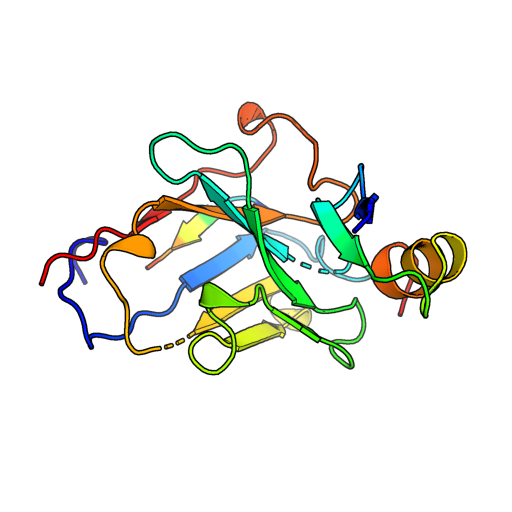94 60.384 1.00 60.69 87 LYS A C 1
ATOM 644 O O . LYS B 2 81 ? 54.703 49.315 60.901 1.00 58.65 87 LYS A O 1
ATOM 650 N N . PRO B 2 82 ? 55.625 50.697 59.405 1.00 63.97 88 PRO A N 1
ATOM 651 C CA . PRO B 2 82 ? 54.294 51.055 58.887 1.00 61.38 88 PRO A CA 1
ATOM 652 C C . PRO B 2 82 ? 53.560 49.877 58.277 1.00 57.54 88 PRO A C 1
ATOM 653 O O . PRO B 2 82 ? 52.328 49.833 58.340 1.00 53.48 88 PRO A O 1
ATOM 657 N N . GLU B 2 83 ? 54.285 48.909 57.712 1.00 61.62 89 GLU A N 1
ATOM 658 C CA . GLU B 2 83 ? 53.702 47.707 57.127 1.00 60.65 89 GLU A CA 1
ATOM 659 C C . GLU B 2 83 ? 52.997 46.825 58.153 1.00 64.41 89 GLU A C 1
ATOM 660 O O . GLU B 2 83 ? 52.234 45.937 57.746 1.00 61.75 89 GLU A O 1
ATOM 666 N N . ASP B 2 84 ? 53.236 47.046 59.459 1.00 58.81 90 ASP A N 1
ATOM 667 C CA . ASP B 2 84 ? 52.562 46.337 60.543 1.00 57.37 90 ASP A CA 1
ATOM 668 C C . ASP B 2 84 ? 51.156 46.851 60.818 1.00 57.85 90 ASP A C 1
ATOM 669 O O . ASP B 2 84 ? 50.515 46.364 61.759 1.00 49.70 90 ASP A O 1
ATOM 674 N N . THR B 2 85 ? 50.669 47.811 60.030 1.00 55.97 91 THR A N 1
ATOM 675 C CA . THR B 2 85 ? 49.386 48.448 60.298 1.00 50.89 91 THR A CA 1
ATOM 676 C C . THR B 2 85 ? 48.253 47.523 59.890 1.00 49.88 91 THR A C 1
ATOM 677 O O . THR B 2 85 ? 48.187 47.090 58.736 1.00 56.76 91 THR A O 1
ATOM 681 N N . ALA B 2 86 ? 47.353 47.231 60.829 1.00 48.11 92 ALA A N 1
ATOM 682 C CA . ALA B 2 86 ? 46.337 46.205 60.629 1.00 51.67 92 ALA A CA 1
ATOM 683 C C . ALA B 2 86 ? 45.382 46.165 61.822 1.00 53.28 92 ALA A C 1
ATOM 684 O O . ALA B 2 86 ? 45.586 46.825 62.845 1.00 46.85 92 ALA A O 1
ATOM 686 N N . VAL B 2 87 ? 44.340 45.357 61.666 1.00 51.81 93 VAL A N 1
ATOM 687 C CA . VAL B 2 87 ? 43.557 44.867 62.792 1.00 53.99 93 VAL A CA 1
ATOM 688 C C . VAL B 2 87 ? 44.151 43.541 63.240 1.00 51.64 93 VAL A C 1
ATOM 689 O O . VAL B 2 87 ? 44.395 42.651 62.417 1.00 57.12 93 VAL A O 1
ATOM 693 N N . TYR B 2 88 ? 44.360 43.384 64.537 1.00 49.78 94 TYR A N 1
ATOM 694 C CA . TYR B 2 88 ? 44.933 42.152 65.055 1.00 51.85 94 TYR A CA 1
ATOM 695 C C . TYR B 2 88 ? 43.895 41.344 65.822 1.00 51.89 94 TYR A C 1
ATOM 696 O O . TYR B 2 88 ? 43.035 41.901 66.512 1.00 47.85 94 TYR A O 1
ATOM 705 N N . TYR B 2 89 ? 43.990 40.022 65.658 1.00 51.25 95 TYR A N 1
ATOM 706 C CA . TYR B 2 89 ? 43.099 39.022 66.223 1.00 51.91 95 TYR A CA 1
ATOM 707 C C . TYR B 2 89 ? 43.949 37.883 66.758 1.00 50.42 95 TYR A C 1
ATOM 708 O O . TYR B 2 89 ? 45.092 37.699 66.338 1.00 47.73 95 TYR A O 1
ATOM 717 N N . CYS B 2 90 ? 43.388 37.103 67.687 1.00 55.33 96 CYS A N 1
ATOM 718 C CA . CYS B 2 90 ? 43.996 35.834 68.070 1.00 57.95 96 CYS A CA 1
ATOM 719 C C . CYS B 2 90 ? 42.945 34.753 67.861 1.00 49.51 96 CYS A C 1
ATOM 720 O O . CYS B 2 90 ? 41.755 35.020 67.967 1.00 45.95 96 CYS A O 1
ATOM 723 N N . ALA B 2 91 ? 43.373 33.546 67.504 1.00 45.60 97 ALA A N 1
ATOM 724 C CA . ALA B 2 91 ? 42.403 32.467 67.380 1.00 51.92 97 ALA A CA 1
ATOM 725 C C . ALA B 2 91 ? 43.087 31.122 67.556 1.00 50.01 97 ALA A C 1
ATOM 726 O O . ALA B 2 91 ? 44.314 31.010 67.525 1.00 50.88 97 ALA A O 1
ATOM 728 N N . ALA B 2 92 ? 42.265 30.107 67.772 1.00 48.64 98 ALA A N 1
ATOM 729 C CA . ALA B 2 92 ? 42.740 28.741 67.689 1.00 50.95 98 ALA A CA 1
ATOM 730 C C . ALA B 2 92 ? 43.180 28.468 66.262 1.00 59.93 98 ALA A C 1
ATOM 731 O O . ALA B 2 92 ? 42.481 28.831 65.308 1.00 57.11 98 ALA A O 1
ATOM 733 N N . LEU B 2 93 ? 44.342 27.836 66.112 1.00 58.20 99 LEU A N 1
ATOM 734 C CA . LEU B 2 93 ? 44.800 27.445 64.788 1.00 56.35 99 LEU A CA 1
ATOM 735 C C . LEU B 2 93 ? 43.774 26.555 64.078 1.00 64.36 99 LEU A C 1
ATOM 736 O O . LEU B 2 93 ? 43.660 26.590 62.845 1.00 57.30 99 LEU A O 1
ATOM 741 N N . ASP B 2 94 ? 42.994 25.771 64.846 1.00 61.75 100 ASP A N 1
ATOM 742 C CA . ASP B 2 94 ? 41.913 24.954 64.286 1.00 60.32 100 ASP A CA 1
ATOM 743 C C . ASP B 2 94 ? 40.790 25.815 63.723 1.00 57.75 100 ASP A C 1
ATOM 744 O O . ASP B 2 94 ? 39.847 25.292 63.120 1.00 59.59 100 ASP A O 1
ATOM 749 N N . GLU B 2 95 ? 40.863 27.129 63.937 1.00 56.06 101 GLU A N 1
ATOM 750 C CA . GLU B 2 95 ? 39.798 28.039 63.534 1.00 59.11 101 GLU A CA 1
ATOM 751 C C . GLU B 2 95 ? 40.317 29.232 62.743 1.00 57.55 101 GLU A C 1
ATOM 752 O O . GLU B 2 95 ? 39.591 30.221 62.598 1.00 59.59 101 GLU A O 1
ATOM 758 N N . GLY B 2 96 ? 41.550 29.167 62.232 1.00 57.13 102 GLY A N 1
ATOM 759 C CA . GLY B 2 96 ? 42.142 30.290 61.525 1.00 52.15 102 GLY A CA 1
ATOM 760 C C . GLY B 2 96 ? 41.387 30.718 60.283 1.00 61.85 102 GLY A C 1
ATOM 761 O O . GLY B 2 96 ? 41.563 31.849 59.820 1.00 66.93 102 GLY A O 1
ATOM 762 N N . TYR B 2 97 ? 40.542 29.850 59.735 1.00 61.34 103 TYR A N 1
ATOM 763 C CA . TYR B 2 97 ? 39.869 30.141 58.480 1.00 62.15 103 TYR A CA 1
ATOM 764 C C . TYR B 2 97 ? 38.458 30.679 58.655 1.00 63.24 103 TYR A C 1
ATOM 765 O O . TYR B 2 97 ? 37.844 31.069 57.657 1.00 63.41 103 TYR A O 1
ATOM 774 N N . LEU B 2 98 ? 37.934 30.698 59.880 1.00 66.10 104 LEU A N 1
ATOM 775 C CA . LEU B 2 98 ? 36.545 31.057 60.124 1.00 67.11 104 LEU A CA 1
ATOM 776 C C . LEU B 2 98 ? 36.317 32.537 59.849 1.00 68.58 104 LEU A C 1
ATOM 777 O O . LEU B 2 98 ? 37.248 33.342 59.839 1.00 70.88 104 LEU A O 1
ATOM 782 N N . ASP B 2 99 ? 35.057 32.903 59.646 1.00 71.87 105 ASP A N 1
ATOM 783 C CA . ASP B 2 99 ? 34.750 34.303 59.383 1.00 80.28 105 ASP A CA 1
ATOM 784 C C . ASP B 2 99 ? 35.180 35.171 60.556 1.00 81.13 105 ASP A C 1
ATOM 785 O O . ASP B 2 99 ? 35.102 34.759 61.717 1.00 81.10 105 ASP A O 1
ATOM 790 N N . TYR B 2 100 ? 35.661 36.376 60.242 1.00 81.10 106 TYR 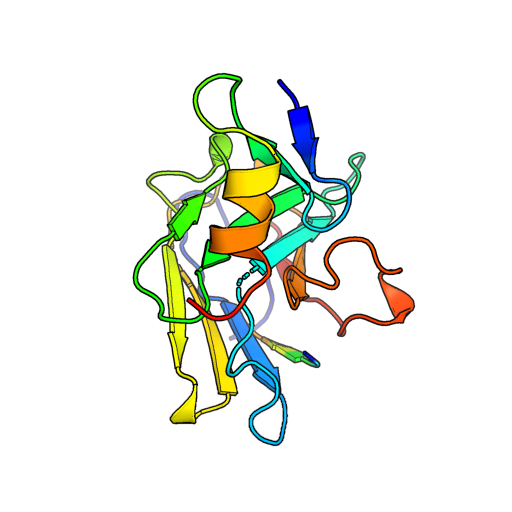A N 1
ATOM 791 C CA . TYR B 2 100 ? 36.051 37.315 61.290 1.00 82.43 106 TYR A CA 1
ATOM 792 C C . TYR B 2 100 ? 34.927 37.504 62.303 1.00 82.89 106 TYR A C 1
ATOM 793 O O . TYR B 2 100 ? 35.182 37.732 63.490 1.00 82.48 106 TYR A O 1
ATOM 802 N N . ASP B 2 101 ? 33.676 37.427 61.838 1.00 88.21 107 ASP A N 1
ATOM 803 C CA . ASP B 2 101 ? 32.481 37.539 62.669 1.00 86.93 107 ASP A CA 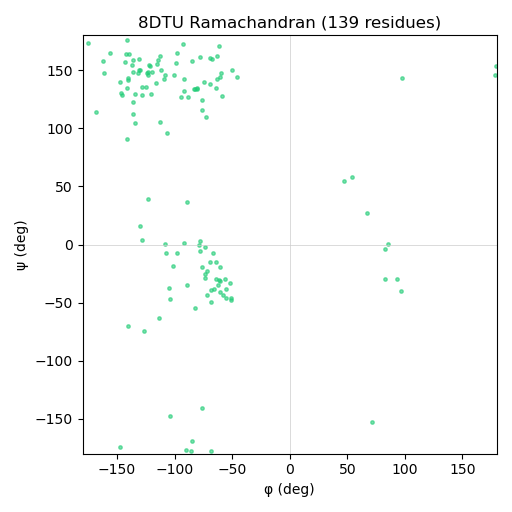1
ATOM 804 C C . ASP B 2 101 ? 32.513 36.622 63.876 1.00 85.98 107 ASP A C 1
ATOM 805 O O . ASP B 2 101 ? 32.204 37.073 64.982 1.00 89.50 107 ASP A O 1
ATOM 810 N N . SER B 2 102 ? 32.860 35.353 63.688 1.00 87.45 108 SER A N 1
ATOM 811 C CA . SER B 2 102 ? 32.920 34.380 64.766 1.00 83.92 108 SER A CA 1
ATOM 812 C C . SER B 2 102 ? 34.181 34.514 65.607 1.00 84.35 108 SER A C 1
ATOM 813 O O . SER B 2 102 ? 34.313 33.817 66.623 1.00 84.66 108 SER A O 1
ATOM 816 N N . TRP B 2 103 ? 35.109 35.386 65.220 1.00 80.72 109 TRP A N 1
ATOM 817 C CA . TRP B 2 103 ? 36.271 35.641 66.057 1.00 84.09 109 TRP A CA 1
ATOM 818 C C . TRP B 2 103 ? 35.967 36.686 67.122 1.00 88.94 109 TRP A C 1
ATOM 819 O O . TRP B 2 103 ? 34.802 37.065 67.293 1.00 89.22 109 TRP A O 1
ATOM 830 N N . GLY B 2 104 ? 36.962 37.181 67.822 1.00 88.64 110 GLY A N 1
ATOM 831 C CA . GLY B 2 104 ? 36.721 38.193 68.817 1.00 88.09 110 GLY A CA 1
ATOM 832 C C . GLY B 2 104 ? 36.479 39.537 68.167 1.00 88.25 110 GLY A C 1
ATOM 833 O O . GLY B 2 104 ? 35.905 39.634 67.080 1.00 85.91 110 GLY A O 1
ATOM 834 N N . GLN B 2 105 ? 37.018 40.578 68.789 1.00 86.68 111 GLN A N 1
ATOM 835 C CA . GLN B 2 105 ? 36.699 41.914 68.244 1.00 84.11 111 GLN A CA 1
ATOM 836 C C . GLN B 2 105 ? 37.915 42.422 67.482 1.00 82.36 111 GLN A C 1
ATOM 837 O O . GLN B 2 105 ? 37.734 42.875 66.346 1.00 76.05 111 GLN A O 1
ATOM 843 N N . GLY B 2 106 ? 39.106 42.323 68.052 1.00 73.31 112 GLY A N 1
ATOM 844 C CA . GLY B 2 106 ? 40.188 42.851 67.244 1.00 65.22 112 GLY A CA 1
ATOM 845 C C . GLY B 2 106 ? 40.570 44.263 67.641 1.00 60.17 112 GLY A C 1
ATOM 846 O O . GLY B 2 106 ? 39.740 45.097 67.987 1.00 58.96 112 GLY A O 1
ATOM 847 N N . THR B 2 107 ? 41.860 44.529 67.573 1.00 55.75 113 THR A N 1
ATOM 848 C CA . THR B 2 107 ? 42.412 45.819 67.930 1.00 55.66 113 THR A CA 1
ATOM 849 C C . THR B 2 107 ? 43.221 46.351 66.756 1.00 54.71 113 THR A C 1
ATOM 850 O O . THR B 2 107 ? 44.002 45.617 66.152 1.00 47.92 113 THR A O 1
ATOM 854 N N . GLN B 2 108 ? 43.038 47.626 66.445 1.00 49.99 114 GLN A N 1
ATOM 855 C CA . GLN B 2 108 ? 43.903 48.277 65.487 1.00 50.03 114 GLN A CA 1
ATOM 856 C C . GLN B 2 108 ? 45.267 48.571 66.097 1.00 51.82 114 GLN A C 1
ATOM 857 O O . GLN B 2 108 ? 45.388 48.954 67.264 1.00 57.97 114 GLN A O 1
ATOM 863 N N . VAL B 2 109 ? 46.295 48.363 65.285 1.00 53.33 115 VAL A N 1
ATOM 864 C CA . VAL B 2 109 ? 47.631 48.908 65.476 1.00 52.12 115 VAL A CA 1
ATOM 865 C C . VAL B 2 109 ? 47.918 49.757 64.241 1.00 58.21 115 VAL A C 1
ATOM 866 O O . VAL B 2 109 ? 47.711 49.301 63.113 1.00 50.94 115 VAL A O 1
ATOM 870 N N . THR B 2 110 ? 48.357 50.994 64.450 1.00 58.79 116 THR A N 1
ATOM 871 C CA . THR B 2 110 ? 48.506 51.964 63.371 1.00 54.00 116 THR A CA 1
ATOM 872 C C . THR B 2 110 ? 49.854 52.655 63.541 1.00 58.64 116 THR A C 1
ATOM 873 O O . THR B 2 110 ? 50.051 53.398 64.507 1.00 62.67 116 THR A O 1
ATOM 877 N N . VAL B 2 111 ? 50.814 52.273 62.696 1.00 58.78 117 VAL A N 1
ATOM 878 C CA . VAL B 2 111 ? 52.221 52.764 62.808 1.00 64.13 117 VAL A CA 1
ATOM 879 C C . VAL B 2 111 ? 52.474 53.873 61.786 1.00 67.46 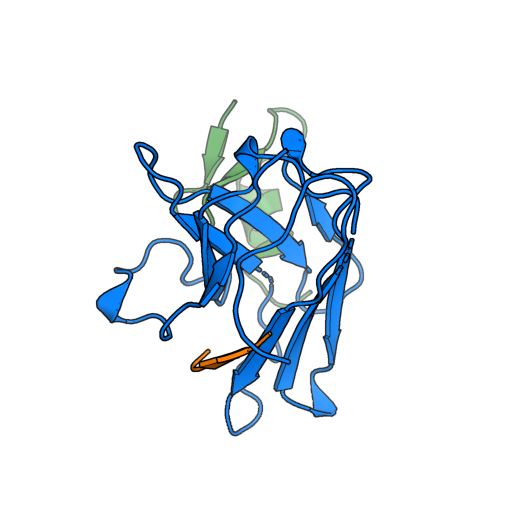117 VAL A C 1
ATOM 880 O O . VAL B 2 111 ? 51.988 53.738 60.666 1.00 67.24 117 VAL A O 1
ATOM 884 N N . SER B 2 112 ? 53.298 54.870 62.125 1.00 74.62 118 SER A N 1
ATOM 885 C CA . SER B 2 112 ? 53.390 56.083 61.271 1.00 73.78 118 SER A CA 1
ATOM 886 C C . SER B 2 112 ? 54.711 56.340 60.559 1.00 79.04 118 SER A C 1
ATOM 887 O O . SER B 2 112 ? 54.690 56.389 59.324 1.00 83.25 118 SER A O 1
ATOM 890 N N . SER B 2 113 ? 55.793 56.569 61.287 1.00 83.96 119 SER A N 1
ATOM 891 C CA . SER B 2 113 ? 57.058 57.050 60.657 1.00 88.19 119 SER A CA 1
ATOM 892 C C . SER B 2 113 ? 56.857 58.501 60.205 1.00 86.55 119 SER A C 1
ATOM 893 O O . SER B 2 113 ? 55.978 59.168 60.781 1.00 85.97 119 SER A O 1
ATOM 896 N N . VAL C 3 1 ? 55.153 27.560 47.467 1.00 92.23 799 VAL C N 1
ATOM 897 C CA . VAL C 3 1 ? 55.068 27.234 48.888 1.00 90.19 799 VAL C CA 1
ATOM 898 C C . VAL C 3 1 ? 53.599 27.048 49.295 1.00 87.84 799 VAL C C 1
ATOM 899 O O . VAL C 3 1 ? 52.733 27.842 48.918 1.00 83.46 799 VAL C O 1
ATOM 903 N N . TYR C 3 2 ? 53.328 25.996 50.068 1.00 84.58 800 TYR C N 1
ATOM 904 C CA . TYR C 3 2 ? 51.965 25.584 50.386 1.00 80.17 800 TYR C CA 1
ATOM 905 C C . TYR C 3 2 ? 51.432 26.298 51.626 1.00 76.55 800 TYR C C 1
ATOM 906 O O . TYR C 3 2 ? 52.060 26.272 52.690 1.00 77.64 800 TYR C O 1
ATOM 915 N N . LYS C 3 3 ? 50.265 26.916 51.491 1.00 72.53 801 LYS C N 1
ATOM 916 C CA . LYS C 3 3 ? 49.536 27.452 52.633 1.00 69.11 801 LYS C CA 1
ATOM 917 C C . LYS C 3 3 ? 48.577 26.405 53.161 1.00 63.97 801 LYS C C 1
ATOM 918 O O . LYS C 3 3 ? 47.959 25.663 52.392 1.00 70.76 801 LYS C O 1
ATOM 924 N N . CYS C 3 4 ? 48.436 26.365 54.475 1.00 59.91 802 CYS C N 1
ATOM 925 C CA . CYS C 3 4 ? 47.457 25.493 55.105 1.00 60.69 802 CYS C CA 1
ATOM 926 C C . CYS C 3 4 ? 46.085 26.149 55.077 1.00 49.29 802 CYS C C 1
ATOM 927 O O . CYS C 3 4 ? 45.942 27.316 55.433 1.00 47.17 802 CYS C O 1
ATOM 930 N N . GLU C 3 5 ? 45.073 25.391 54.689 1.00 49.06 803 GLU C N 1
ATOM 931 C CA . GLU C 3 5 ? 43.752 25.987 54.591 1.00 50.18 803 GLU C CA 1
ATOM 932 C C . GLU C 3 5 ? 43.151 26.282 55.964 1.00 56.36 803 GLU C C 1
ATOM 933 O O . GLU C 3 5 ? 42.294 27.161 56.061 1.00 58.08 803 GLU C O 1
ATOM 939 N N . ILE C 3 6 ? 43.592 25.596 57.030 1.00 50.75 804 ILE C N 1
ATOM 940 C CA . ILE C 3 6 ? 43.009 25.823 58.355 1.00 58.56 804 ILE C CA 1
ATOM 941 C C . ILE C 3 6 ? 43.639 27.038 59.034 1.00 55.84 804 ILE C C 1
ATOM 942 O O . ILE C 3 6 ? 42.928 27.944 59.485 1.00 53.36 804 ILE C O 1
ATOM 947 N N . CYS C 3 7 ? 44.975 27.054 59.159 1.00 52.84 805 CYS C N 1
ATOM 948 C CA . CYS C 3 7 ? 45.685 28.098 59.899 1.00 55.16 805 CYS C CA 1
ATOM 949 C C . CYS C 3 7 ? 46.327 29.165 59.016 1.00 57.13 805 CYS C C 1
ATOM 950 O O . CYS C 3 7 ? 46.630 30.251 59.523 1.00 48.77 805 CYS C O 1
ATOM 953 N N . LYS C 3 8 ? 46.530 28.889 57.720 1.00 52.34 806 LYS C N 1
ATOM 954 C CA . LYS C 3 8 ? 47.221 29.781 56.777 1.00 51.34 806 LYS C CA 1
ATOM 955 C C . LYS C 3 8 ? 48.704 29.924 57.110 1.00 53.00 806 LYS C C 1
ATOM 956 O O . LYS C 3 8 ? 49.328 30.943 56.799 1.00 50.25 806 LYS C O 1
ATOM 962 N N . MET C 3 9 ? 49.264 28.898 57.738 1.00 54.15 807 MET C N 1
ATOM 963 C CA . MET C 3 9 ? 50.699 28.794 57.947 1.00 54.56 807 MET C CA 1
ATOM 964 C C . MET C 3 9 ? 51.349 28.271 56.672 1.00 63.08 807 MET C C 1
ATOM 965 O O . MET C 3 9 ? 50.844 27.316 56.067 1.00 61.48 807 MET C O 1
ATOM 970 N N . PRO C 3 10 ? 52.446 28.879 56.218 1.00 64.41 808 PRO C N 1
ATOM 971 C CA . PRO C 3 10 ? 53.192 28.321 55.083 1.00 68.75 808 PRO C CA 1
ATOM 972 C C . PRO C 3 10 ? 54.145 27.238 55.564 1.00 69.62 808 PRO C C 1
ATOM 973 O O . PRO C 3 10 ? 54.856 27.424 56.550 1.00 72.86 808 PRO C O 1
ATOM 977 N N . PHE C 3 11 ? 54.164 26.111 54.864 1.00 77.59 809 PHE C N 1
ATOM 978 C CA . PHE C 3 11 ? 55.207 25.116 55.053 1.00 81.84 809 PHE C CA 1
ATOM 979 C C . PHE C 3 11 ? 55.925 24.868 53.731 1.00 93.26 809 PHE C C 1
ATOM 980 O O . PHE C 3 11 ? 55.376 25.089 52.644 1.00 88.00 809 PHE C O 1
ATOM 988 N N . SER C 3 12 ? 57.178 24.430 53.836 1.00 96.38 810 SER C N 1
ATOM 989 C CA . SER C 3 12 ? 57.959 24.059 52.668 1.00 102.81 810 SER C CA 1
ATOM 990 C C . SER C 3 12 ? 57.807 22.561 52.412 1.00 107.49 810 SER C C 1
ATOM 991 O O . SER C 3 12 ? 57.233 21.823 53.220 1.00 105.62 810 SER C O 1
ATOM 994 N N . VAL C 3 13 ? 58.342 22.101 51.277 1.00 105.68 811 VAL C N 1
ATOM 995 C CA . VAL C 3 13 ? 58.193 20.694 50.916 1.00 105.84 811 VAL C CA 1
ATOM 996 C C . VAL C 3 13 ? 59.004 19.796 51.859 1.00 108.62 811 VAL C C 1
ATOM 997 O O . VAL C 3 13 ? 58.770 18.582 51.920 1.00 105.10 811 VAL C O 1
ATOM 1001 N N . TYR C 3 14 ? 59.938 20.370 52.625 1.00 110.51 812 TYR C N 1
ATOM 1002 C CA . TYR C 3 14 ? 60.688 19.648 53.666 1.00 107.26 812 TYR C CA 1
ATOM 1003 C C . TYR C 3 14 ? 59.964 19.703 55.018 1.00 111.28 812 TYR C C 1
ATOM 1004 O O . TYR C 3 14 ? 60.576 19.838 56.083 1.00 107.00 812 TYR C O 1
ATOM 1013 N N . SER C 3 15 ? 58.628 19.641 54.969 1.00 110.64 813 SER C N 1
ATOM 1014 C CA . SER C 3 15 ? 57.807 19.309 56.139 1.00 107.18 813 SER C CA 1
ATOM 1015 C C . SER C 3 15 ? 56.408 19.065 55.576 1.00 104.47 813 SER C C 1
ATOM 1016 O O . SER C 3 15 ? 55.792 19.984 55.031 1.00 105.17 813 SER C O 1
ATOM 1019 N N . THR C 3 16 ? 55.942 17.826 55.680 1.00 101.21 814 THR C N 1
ATOM 1020 C CA . THR C 3 16 ? 54.753 17.434 54.946 1.00 94.26 814 THR C CA 1
ATOM 1021 C C . THR C 3 16 ? 53.492 17.954 55.627 1.00 89.56 814 THR C C 1
ATOM 1022 O O . THR C 3 16 ? 53.486 18.321 56.805 1.00 87.87 814 THR C O 1
ATOM 1026 N N . LEU C 3 17 ? 52.413 17.990 54.843 1.00 86.51 815 LEU C N 1
ATOM 1027 C CA . LEU C 3 17 ? 51.110 18.385 55.359 1.00 81.65 815 LEU C CA 1
ATOM 1028 C C . LEU C 3 17 ? 50.703 17.539 56.556 1.00 82.84 815 LEU C C 1
ATOM 1029 O O . LEU C 3 17 ? 50.170 18.057 57.543 1.00 80.63 815 LEU C O 1
ATOM 1034 N N . GLU C 3 18 ? 51.002 16.251 56.551 1.00 86.87 816 GLU C N 1
ATOM 1035 C CA . GLU C 3 18 ? 50.517 15.421 57.685 1.00 83.83 816 GLU C CA 1
ATOM 1036 C C . GLU C 3 18 ? 51.351 15.760 58.913 1.00 83.63 816 GLU C C 1
ATOM 1037 O O . GLU C 3 18 ? 50.837 15.624 60.026 1.00 76.59 816 GLU C O 1
ATOM 1043 N N . LYS C 3 19 ? 52.598 16.171 58.704 1.00 84.06 817 LYS C N 1
ATOM 1044 C CA . LYS C 3 19 ? 53.357 16.635 59.859 1.00 80.13 817 LYS C CA 1
ATOM 1045 C C . LYS C 3 19 ? 52.783 17.937 60.399 1.00 78.43 817 LYS C C 1
ATOM 1046 O O . LYS C 3 19 ? 52.691 18.114 61.619 1.00 75.68 817 LYS C O 1
ATOM 1052 N N . HIS C 3 20 ? 52.358 18.847 59.514 1.00 75.51 818 HIS C N 1
ATOM 1053 C CA . HIS C 3 20 ? 51.701 20.060 59.989 1.00 74.96 818 HIS C CA 1
ATOM 1054 C C . HIS C 3 20 ? 50.496 19.733 60.869 1.00 72.30 818 HIS C C 1
ATOM 1055 O O . HIS C 3 20 ? 50.332 20.319 61.943 1.00 67.23 818 HIS C O 1
ATOM 1062 N N . MET C 3 21 ? 49.652 18.792 60.434 1.00 70.14 819 MET C N 1
ATOM 1063 C CA . MET C 3 21 ? 48.413 18.499 61.151 1.00 67.50 819 MET C CA 1
ATOM 1064 C C . MET C 3 21 ? 48.689 17.914 62.534 1.00 75.18 819 MET C C 1
ATOM 1065 O O . MET C 3 21 ? 47.981 18.220 63.506 1.00 71.68 819 MET C O 1
ATOM 1070 N N . LYS C 3 22 ? 49.713 17.066 62.637 1.00 79.12 820 LYS C N 1
ATOM 1071 C CA . LYS C 3 22 ? 50.075 16.466 63.917 1.00 75.97 820 LYS C CA 1
ATOM 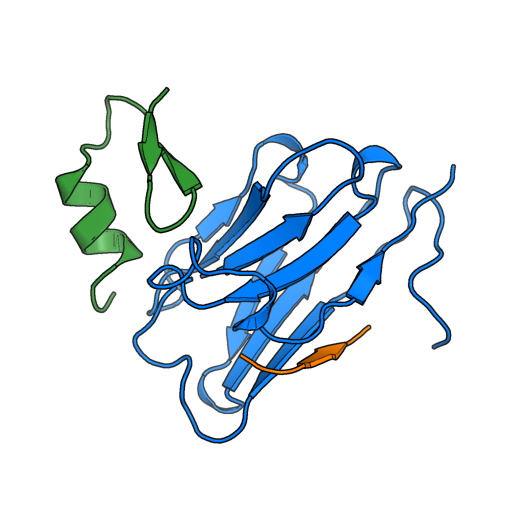1072 C C . LYS C 3 22 ? 50.639 17.515 64.866 1.00 71.38 820 LYS C C 1
ATOM 1073 O O . LYS C 3 22 ? 50.205 17.628 66.018 1.00 75.02 820 LYS C O 1
ATOM 1079 N N . LYS C 3 23 ? 51.600 18.307 64.390 1.00 69.79 821 LYS C N 1
ATOM 1080 C CA . LYS C 3 23 ? 52.304 19.249 65.251 1.00 67.22 821 LYS C CA 1
ATOM 1081 C C . LYS C 3 23 ? 51.418 20.425 65.649 1.00 69.11 821 LYS C C 1
ATOM 1082 O O . LYS C 3 23 ? 51.406 20.829 66.815 1.00 68.19 821 LYS C O 1
ATOM 1088 N N . TRP C 3 24 ? 50.658 20.978 64.700 1.00 68.04 822 TRP C N 1
ATOM 1089 C CA . TRP C 3 24 ? 49.956 22.233 64.911 1.00 61.03 822 TRP C CA 1
ATOM 1090 C C . TRP C 3 24 ? 48.450 22.103 65.078 1.00 61.95 822 TRP C C 1
ATOM 1091 O O . TRP C 3 24 ? 47.809 23.109 65.391 1.00 59.27 822 TRP C O 1
ATOM 1102 N N . HIS C 3 25 ? 47.856 20.917 64.873 1.00 67.38 823 HIS C N 1
ATOM 1103 C CA . HIS C 3 25 ? 46.404 20.782 64.992 1.00 69.89 823 HIS C CA 1
ATOM 1104 C C . HIS C 3 25 ? 45.977 19.635 65.913 1.00 73.29 823 HIS C C 1
ATOM 1105 O O . HIS C 3 25 ? 44.772 19.376 66.057 1.00 68.58 823 HIS C O 1
ATOM 1112 N N . SER C 3 26 ? 46.926 18.955 66.561 1.00 74.99 824 SER C N 1
ATOM 1113 C CA . SER C 3 26 ? 46.622 17.957 67.580 1.00 74.92 824 SER C CA 1
ATOM 1114 C C . SER C 3 26 ? 46.889 18.549 68.971 1.00 74.74 824 SER C C 1
ATOM 1115 O O . SER C 3 26 ? 46.688 19.752 69.190 1.00 71.81 824 SER C O 1
ATOM 1118 N N . ASP C 3 27 ? 47.318 17.695 69.912 1.00 80.62 825 ASP C N 1
ATOM 1119 C CA . ASP C 3 27 ? 47.686 18.099 71.273 1.00 79.68 825 ASP C CA 1
ATOM 1120 C C . ASP C 3 27 ? 49.182 17.896 71.460 1.00 83.93 825 ASP C C 1
ATOM 1121 O O . ASP C 3 27 ? 49.650 16.762 71.643 1.00 77.75 825 ASP C O 1
ATOM 1126 N N . ARG C 3 28 ? 49.904 19.014 71.456 1.00 84.58 826 ARG C N 1
ATOM 1127 C CA . ARG C 3 28 ? 51.362 19.106 71.455 1.00 84.86 826 ARG C CA 1
ATOM 1128 C C . ARG C 3 28 ? 52.096 18.180 72.420 1.00 86.64 826 ARG C C 1
ATOM 1129 O O . ARG C 3 28 ? 53.258 17.832 72.181 1.00 88.76 826 ARG C O 1
#

B-factor: mean 65.07, std 15.39, range [26.38, 135.45]

InterPro domains:
  IPR013087 Zinc finger C2H2-type [PF00096] (378-399)
  IPR013087 Zinc finger C2H2-type [PF00096] (405-427)
  IPR013087 Zinc finger C2H2-type [PF00096] (743-764)
  IPR013087 Zinc finger C2H2-type [PF00096] (800-823)
  IPR013087 Zinc finger C2H2-type [PS00028] (172-193)
  IPR013087 Zinc finger C2H2-type [PS00028] (379-399)
  IPR013087 Zinc finger C2H2-type [PS00028] (407-429)
  IPR013087 Zinc finger C2H2-type [PS00028] (744-764)
  IPR013087 Zinc finger C2H2-type [PS00028] (772-792)
  IPR013087 Zinc finger C2H2-type [PS00028] (802-823)
  IPR013087 Zinc finger C2H2-type [PS50157] (170-193)
  IPR013087 Zinc finger C2H2-type [PS50157] (377-404)
  IPR013087 Zinc finger C2H2-type [PS50157] (405-432)
  IPR013087 Zinc finger C2H2-type [PS50157] (742-769)
  IPR013087 Zinc finger C2H2-type [PS50157] (770-792)
  IPR013087 Zinc finger C2H2-type [PS50157] (800-828)
  IPR013087 Zinc finger C2H2-type [SM00355] (170-193)
  IPR013087 Zinc finger C2H2-type [SM00355] (377-399)
  IPR013087 Zinc finger C2H2-type [SM00355] (405-427)
  IPR013087 Zinc finger C2H2-type [SM00355] (742-764)

GO terms:
  GO:0001067 transcription regulatory region nucleic acid binding (F, IDA)
  GO:0003712 transcription coregulator activity (F, IDA)
  GO:0000122 negative regulation of transcription by RNA polymerase II (P, IDA)
  GO:0010976 positive regulation of neuron projection development (P, IDA)
  GO:0032463 negative regulation of protein homooligomerization (P, IC)
  GO:0048672 positive regulation of collateral sprouting (P, IMP)
  GO:0050773 regulation of dendrite development (P, IMP)
  GO:0046982 protein heterodimerization activity (F, IPI)
  GO:0042382 paraspeckles (C, IDA)
  GO:0001227 DNA-binding transcription repressor activity, RNA polymerase II-specific (F, IDA)
  GO:0042803 protein homodimerization activity (F, IPI)
  GO:0140297 DNA-binding transcription factor binding (F, IPI)
  GO:0000978 RNA polymerase II cis-regulatory region sequence-specific DNA binding (F, IDA)
  GO:0005654 nucleoplasm (C, TAS)
  GO:0005829 cytosol (C, TAS)
  GO:0005654 nucleoplasm (C, IDA)
  GO:0016604 nuclear body (C, IDA)
  GO:0016514 SWI/SNF complex (C, IDA)
  GO:0005694 chromosome (C, EXP)
  GO:0016363 nuclear matrix (C, EXP)